Protein AF-A0A7S0AQP6-F1 (afdb_monomer_lite)

Radius of gyration: 31.54 Å; chains: 1; bounding box: 68×37×80 Å

InterPro domains:
  IPR001752 Kinesin motor domain [PF00225] (14-67)
  IPR001752 Kinesin motor domain [PS50067] (1-71)
  IPR027417 P-loop containing nucleoside triphosphate hydrolase [SSF52540] (14-67)
  IPR027640 Kinesin-like protein [PTHR24115] (5-154)

Secondary structure (DSSP, 8-state):
----SS---S-----------GGGSHHHHHTHHHHH-TT-----------SGGGHHHHHHHHHHHHHHH--GGG---PPP-----TTTT----PPPGGG--HHHHHHHHHHTT------TT--HHHHHHS-HHHHHHHHT--HHHHHHHHHHHHHHHHHHHHHHHHHHHHHHHHHHHHTT--

Structure (mmCIF, N/CA/C/O backbone):
data_AF-A0A7S0AQP6-F1
#
_entry.id   AF-A0A7S0AQP6-F1
#
loop_
_atom_site.group_PDB
_atom_site.id
_atom_site.type_symbol
_atom_site.label_atom_id
_atom_site.label_alt_id
_atom_site.label_comp_id
_atom_site.label_asym_id
_atom_site.label_entity_id
_atom_site.label_seq_id
_atom_site.pdbx_PDB_ins_code
_atom_site.Cartn_x
_atom_site.Cartn_y
_atom_site.Cartn_z
_atom_site.occupancy
_atom_site.B_iso_or_equiv
_atom_site.auth_seq_id
_atom_site.auth_comp_id
_atom_site.auth_asym_id
_atom_site.auth_atom_id
_atom_site.pdbx_PDB_model_num
ATOM 1 N N . THR A 1 1 ? 23.905 -12.497 -34.039 1.00 38.44 1 THR A N 1
ATOM 2 C CA . THR A 1 1 ? 25.030 -11.959 -33.238 1.00 38.44 1 THR A CA 1
ATOM 3 C C . THR A 1 1 ? 25.203 -10.461 -33.474 1.00 38.44 1 THR A C 1
ATOM 5 O O . THR A 1 1 ? 25.964 -10.071 -34.353 1.00 38.44 1 THR A O 1
ATOM 8 N N . ARG A 1 2 ? 24.442 -9.600 -32.774 1.00 37.72 2 ARG A N 1
ATOM 9 C CA . ARG A 1 2 ? 24.671 -8.136 -32.701 1.00 37.72 2 ARG A CA 1
ATOM 10 C C . ARG A 1 2 ? 23.737 -7.503 -31.660 1.00 37.72 2 ARG A C 1
ATOM 12 O O . ARG A 1 2 ? 22.565 -7.264 -31.938 1.00 37.72 2 ARG A O 1
ATOM 19 N N . THR A 1 3 ? 24.278 -7.243 -30.477 1.00 42.94 3 THR A N 1
ATOM 20 C CA . THR A 1 3 ? 23.646 -6.528 -29.365 1.00 42.94 3 THR A CA 1
ATOM 21 C C . THR A 1 3 ? 23.349 -5.075 -29.763 1.00 42.94 3 THR A C 1
ATOM 23 O O . THR A 1 3 ? 24.234 -4.316 -30.158 1.00 42.94 3 THR A O 1
ATOM 26 N N . ARG A 1 4 ? 22.069 -4.688 -29.709 1.00 49.28 4 ARG A N 1
ATOM 27 C CA . ARG A 1 4 ? 21.568 -3.313 -29.882 1.00 49.28 4 ARG A CA 1
ATOM 28 C C . ARG A 1 4 ? 20.966 -2.842 -28.560 1.00 49.28 4 ARG A C 1
ATOM 30 O O . ARG A 1 4 ? 19.762 -2.958 -28.374 1.00 49.28 4 ARG A O 1
ATOM 37 N N . ALA A 1 5 ? 21.805 -2.334 -27.674 1.00 48.22 5 ALA A N 1
ATOM 38 C CA . ALA A 1 5 ? 21.461 -1.485 -26.531 1.00 48.22 5 ALA A CA 1
ATOM 39 C C . ALA A 1 5 ? 22.810 -1.215 -25.864 1.00 48.22 5 ALA A C 1
ATOM 41 O O . ALA A 1 5 ? 23.353 -2.075 -25.191 1.00 48.22 5 ALA A O 1
ATOM 42 N N . LEU A 1 6 ? 23.564 -0.194 -26.246 1.00 50.44 6 LEU A N 1
ATOM 43 C CA . LEU A 1 6 ? 23.537 1.095 -25.546 1.00 50.44 6 LEU A CA 1
ATOM 44 C C . LEU A 1 6 ? 24.320 2.159 -26.349 1.00 50.44 6 LEU A C 1
ATOM 46 O O . LEU A 1 6 ? 24.786 3.152 -25.804 1.00 50.44 6 LEU A O 1
ATOM 50 N N . ALA A 1 7 ? 24.516 1.951 -27.655 1.00 44.94 7 ALA A N 1
ATOM 51 C CA . ALA A 1 7 ? 25.322 2.847 -28.477 1.00 44.94 7 ALA A CA 1
ATOM 52 C C . ALA A 1 7 ? 24.780 2.959 -29.903 1.00 44.94 7 ALA A C 1
ATOM 54 O O . ALA A 1 7 ? 25.019 2.093 -30.741 1.00 44.94 7 ALA A O 1
ATOM 55 N N . SER A 1 8 ? 24.095 4.062 -30.194 1.00 41.41 8 SER A N 1
ATOM 56 C CA . SER A 1 8 ? 24.286 4.761 -31.464 1.00 41.41 8 SER A CA 1
ATOM 57 C C . SER A 1 8 ? 23.748 6.180 -31.338 1.00 41.41 8 SER A C 1
ATOM 59 O O . SER A 1 8 ? 22.582 6.447 -31.611 1.00 41.41 8 SER A O 1
ATOM 61 N N . MET A 1 9 ? 24.652 7.105 -31.014 1.00 43.69 9 MET A N 1
ATOM 62 C CA . MET A 1 9 ? 24.620 8.426 -31.637 1.00 43.69 9 MET A CA 1
ATOM 63 C C . MET A 1 9 ? 24.393 8.230 -33.143 1.00 43.69 9 MET A C 1
ATOM 65 O O . MET A 1 9 ? 25.013 7.360 -33.768 1.00 43.69 9 MET A O 1
ATOM 69 N N . GLY A 1 10 ? 23.445 8.975 -33.706 1.00 35.34 10 GLY A N 1
ATOM 70 C CA . GLY A 1 10 ? 23.141 8.945 -35.129 1.00 35.34 10 GLY A CA 1
ATOM 71 C C . GLY A 1 10 ? 24.369 9.325 -35.954 1.00 35.34 10 GLY A C 1
ATOM 72 O O . GLY A 1 10 ? 24.978 10.368 -35.742 1.00 35.34 10 GLY A O 1
ATOM 73 N N . GLY A 1 11 ? 24.740 8.463 -36.895 1.00 32.69 11 GLY A N 1
ATOM 74 C CA . GLY A 1 11 ? 25.832 8.715 -37.827 1.00 32.69 11 GLY A CA 1
ATOM 75 C C . GLY A 1 11 ? 26.157 7.467 -38.631 1.00 32.69 11 GLY A C 1
ATOM 76 O O . GLY A 1 11 ? 26.878 6.586 -38.169 1.00 32.69 11 GLY A O 1
ATOM 77 N N . LYS A 1 12 ? 25.609 7.378 -39.846 1.00 43.38 12 LYS A N 1
ATOM 78 C CA . LYS A 1 12 ? 25.951 6.353 -40.839 1.00 43.38 12 LYS A CA 1
ATOM 79 C C . LYS A 1 12 ? 27.462 6.411 -41.124 1.00 43.38 12 LYS A C 1
ATOM 81 O O . LYS A 1 12 ? 27.871 7.276 -41.884 1.00 43.38 12 LYS A O 1
ATOM 86 N N . ASN A 1 13 ? 28.289 5.540 -40.530 1.00 38.72 13 ASN A N 1
ATOM 87 C CA . ASN A 1 13 ? 29.575 5.116 -41.113 1.00 38.72 13 ASN A CA 1
ATOM 88 C C . ASN A 1 13 ? 30.343 4.071 -40.282 1.00 38.72 13 ASN A C 1
ATOM 90 O O . ASN A 1 13 ? 30.641 4.298 -39.112 1.00 38.72 13 ASN A O 1
ATOM 94 N N . LYS A 1 14 ? 30.779 3.011 -40.985 1.00 41.53 14 LYS A N 1
ATOM 95 C CA . LYS A 1 14 ? 31.792 1.989 -40.636 1.00 41.53 14 LYS A CA 1
ATOM 96 C C . LYS A 1 14 ? 31.511 1.134 -39.385 1.00 41.53 14 LYS A C 1
ATOM 98 O O . LYS A 1 14 ? 31.030 1.603 -38.363 1.00 41.53 14 LYS A O 1
ATOM 103 N N . LYS A 1 15 ? 31.848 -0.163 -39.465 1.00 50.31 15 LYS A N 1
ATOM 104 C CA . LYS A 1 15 ? 31.867 -1.104 -38.328 1.00 50.31 15 LYS A CA 1
ATOM 105 C C . LYS A 1 15 ? 32.925 -0.637 -37.314 1.00 50.31 15 LYS A C 1
ATOM 107 O O . LYS A 1 15 ? 34.044 -1.133 -37.318 1.00 50.31 15 LYS A O 1
ATOM 112 N N . LYS A 1 16 ? 32.604 0.361 -36.493 1.00 53.78 16 LYS A N 1
ATOM 113 C CA . LYS A 1 16 ? 33.432 0.749 -35.353 1.00 53.78 16 LYS A CA 1
ATOM 114 C C . LYS A 1 16 ? 33.276 -0.337 -34.292 1.00 53.78 16 LYS A C 1
ATOM 116 O O . LYS A 1 16 ? 32.150 -0.709 -33.966 1.00 53.78 16 LYS A O 1
ATOM 121 N N . ASN A 1 17 ? 34.389 -0.860 -33.782 1.00 63.84 17 ASN A N 1
ATOM 122 C CA . ASN A 1 17 ? 34.378 -1.642 -32.550 1.00 63.84 17 ASN A CA 1
ATOM 123 C C . ASN A 1 17 ? 33.921 -0.706 -31.430 1.00 63.84 17 ASN A C 1
ATOM 125 O O . ASN A 1 17 ? 34.687 0.131 -30.960 1.00 63.84 17 ASN A O 1
ATOM 129 N N . VAL A 1 18 ? 32.640 -0.785 -31.076 1.00 75.75 18 VAL A N 1
ATOM 130 C CA . VAL A 1 18 ? 32.077 0.004 -29.985 1.00 75.75 18 VAL A CA 1
ATOM 131 C C . VAL A 1 18 ? 32.523 -0.642 -28.680 1.00 75.75 18 VAL A C 1
ATOM 133 O O . VAL A 1 18 ? 32.084 -1.739 -28.344 1.00 75.75 18 VAL A O 1
ATOM 136 N N . ILE A 1 19 ? 33.409 0.038 -27.956 1.00 82.56 19 ILE A N 1
ATOM 137 C CA . ILE A 1 19 ? 33.790 -0.354 -26.601 1.00 82.56 19 ILE A CA 1
ATOM 138 C C . ILE A 1 19 ? 32.692 0.136 -25.661 1.00 82.56 19 ILE A C 1
ATOM 140 O O . ILE A 1 19 ? 32.474 1.339 -25.529 1.00 82.56 19 ILE A O 1
ATOM 144 N N . ILE A 1 20 ? 31.994 -0.797 -25.016 1.00 85.12 20 ILE A N 1
ATOM 145 C CA . ILE A 1 20 ? 30.966 -0.476 -24.025 1.00 85.12 20 ILE A CA 1
ATOM 146 C C . ILE A 1 20 ? 31.659 -0.329 -22.658 1.00 85.12 20 ILE A C 1
ATOM 148 O O . ILE A 1 20 ? 32.317 -1.274 -22.210 1.00 85.12 20 ILE A O 1
ATOM 152 N N . PRO A 1 21 ? 31.563 0.831 -21.982 1.00 88.31 21 PRO A N 1
ATOM 153 C CA . PRO A 1 21 ? 32.372 1.141 -20.806 1.00 88.31 21 PRO A CA 1
ATOM 154 C C . PRO A 1 21 ? 31.824 0.502 -19.520 1.00 88.31 21 PRO A C 1
ATOM 156 O O . PRO A 1 21 ? 31.559 1.189 -18.542 1.00 88.31 21 PRO A O 1
ATOM 159 N N . TYR A 1 22 ? 31.702 -0.826 -19.459 1.00 90.94 22 TYR A N 1
ATOM 160 C CA . TYR A 1 22 ? 31.208 -1.519 -18.256 1.00 90.94 22 TYR A CA 1
ATOM 161 C C . TYR A 1 22 ? 32.089 -1.313 -17.017 1.00 90.94 22 TYR A C 1
ATOM 163 O O . TYR A 1 22 ? 31.627 -1.501 -15.895 1.00 90.94 22 TYR A O 1
ATOM 171 N N . ARG A 1 23 ? 33.353 -0.915 -17.203 1.00 91.38 23 ARG A N 1
ATOM 172 C CA . ARG A 1 23 ? 34.315 -0.673 -16.118 1.00 91.38 23 ARG A CA 1
ATOM 173 C C . ARG A 1 23 ? 34.248 0.737 -15.522 1.00 91.38 23 ARG A C 1
ATOM 175 O O . ARG A 1 23 ? 35.014 1.006 -14.606 1.00 91.38 23 ARG A O 1
ATOM 182 N N . SER A 1 24 ? 33.367 1.613 -16.014 1.00 89.81 24 SER A N 1
ATOM 183 C CA . SER A 1 24 ? 33.207 2.968 -15.466 1.00 89.81 24 SER A CA 1
ATOM 184 C C . SER A 1 24 ? 32.628 2.968 -14.048 1.00 89.81 24 SER A C 1
ATOM 186 O O . SER A 1 24 ? 32.945 3.853 -13.261 1.00 89.81 24 SER A O 1
ATOM 188 N N . SER A 1 25 ? 31.817 1.963 -13.699 1.00 94.50 25 SER A N 1
ATOM 189 C CA . SER A 1 25 ? 31.267 1.789 -12.355 1.00 94.50 25 SER A CA 1
ATOM 190 C C . SER A 1 25 ? 31.285 0.322 -11.926 1.00 94.50 25 SER A C 1
ATOM 192 O O . SER A 1 25 ? 31.195 -0.591 -12.752 1.00 94.50 25 SER A O 1
ATOM 194 N N . ASN A 1 26 ? 31.361 0.077 -10.615 1.00 95.19 26 ASN A N 1
ATOM 195 C CA . ASN A 1 26 ? 31.251 -1.280 -10.073 1.00 95.19 26 ASN A CA 1
ATOM 196 C C . ASN A 1 26 ? 29.891 -1.914 -10.403 1.00 95.19 26 ASN A C 1
ATOM 198 O O . ASN A 1 26 ? 29.838 -3.101 -10.718 1.00 95.19 26 ASN A O 1
ATOM 202 N N . LEU A 1 27 ? 28.816 -1.116 -10.411 1.00 93.81 27 LEU A N 1
ATOM 203 C CA . LEU A 1 27 ? 27.470 -1.572 -10.756 1.00 93.81 27 LEU A CA 1
ATOM 204 C C . LEU A 1 27 ? 27.413 -2.124 -12.187 1.00 93.81 27 LEU A C 1
ATOM 206 O O . LEU A 1 27 ? 27.024 -3.269 -12.395 1.00 93.81 27 LEU A O 1
ATOM 210 N N . THR A 1 28 ? 27.866 -1.350 -13.176 1.00 92.75 28 THR A N 1
ATOM 211 C CA . THR A 1 28 ? 27.876 -1.778 -14.587 1.00 92.75 28 THR A CA 1
ATOM 212 C C . THR A 1 28 ? 28.856 -2.915 -14.854 1.00 92.75 28 THR A C 1
ATOM 214 O O . THR A 1 28 ? 28.666 -3.670 -15.805 1.00 92.75 28 THR A O 1
ATOM 217 N N . ARG A 1 29 ? 29.887 -3.068 -14.014 1.00 94.06 29 ARG A N 1
ATOM 218 C CA . ARG A 1 29 ? 30.838 -4.180 -14.106 1.00 94.06 29 ARG A CA 1
ATOM 219 C C . ARG A 1 29 ? 30.201 -5.494 -13.665 1.00 94.06 29 ARG A C 1
ATOM 221 O O . ARG A 1 29 ? 30.417 -6.504 -14.326 1.00 94.06 29 ARG A O 1
ATOM 228 N N . LEU A 1 30 ? 29.409 -5.463 -12.591 1.00 95.00 30 LEU A N 1
ATOM 229 C CA . LEU A 1 30 ? 28.644 -6.617 -12.106 1.00 95.00 30 LEU A CA 1
ATOM 230 C C . LEU A 1 30 ? 27.472 -6.958 -13.035 1.00 95.00 30 LEU A C 1
ATOM 232 O O . LEU A 1 30 ? 27.238 -8.124 -13.321 1.00 95.00 30 LEU A O 1
ATOM 236 N N . LEU A 1 31 ? 26.777 -5.946 -13.560 1.00 93.12 31 LEU A N 1
ATOM 237 C CA . LEU A 1 31 ? 25.627 -6.128 -14.455 1.00 93.12 31 LEU A CA 1
ATOM 238 C C . LEU A 1 31 ? 26.004 -6.399 -15.918 1.00 93.12 31 LEU A C 1
ATOM 240 O O . LEU A 1 31 ? 25.116 -6.530 -16.759 1.00 93.12 31 LEU A O 1
ATOM 244 N N . ARG A 1 32 ? 27.298 -6.487 -16.246 1.00 91.19 32 ARG A N 1
ATOM 245 C CA . ARG A 1 32 ? 27.776 -6.682 -17.622 1.00 91.19 32 ARG A CA 1
ATOM 246 C C . ARG A 1 32 ? 27.098 -7.866 -18.308 1.00 91.19 32 ARG A C 1
ATOM 248 O O . ARG A 1 32 ? 26.645 -7.744 -19.441 1.00 91.19 32 ARG A O 1
ATOM 255 N N . GLU A 1 33 ? 27.013 -8.994 -17.613 1.00 89.19 33 GLU A N 1
ATOM 256 C CA . GLU A 1 33 ? 26.411 -10.207 -18.160 1.00 89.19 33 GLU A CA 1
ATOM 257 C C . GLU A 1 33 ? 24.917 -10.022 -18.458 1.00 89.19 33 GLU A C 1
ATOM 259 O O . GLU A 1 33 ? 24.440 -10.462 -19.501 1.00 89.19 33 GLU A O 1
ATOM 264 N N . SER A 1 34 ? 24.198 -9.287 -17.607 1.00 90.50 34 SER A N 1
ATOM 265 C CA . SER A 1 34 ? 22.785 -8.951 -17.810 1.00 90.50 34 SER A CA 1
ATOM 266 C C . SER A 1 34 ? 22.549 -8.050 -19.026 1.00 90.50 34 SER A C 1
ATOM 268 O O . SER A 1 34 ? 21.460 -8.075 -19.591 1.00 90.50 34 SER A O 1
ATOM 270 N N . PHE A 1 35 ? 23.545 -7.259 -19.439 1.00 86.50 35 PHE A N 1
ATOM 271 C CA . PHE A 1 35 ? 23.460 -6.416 -20.636 1.00 86.50 35 PHE A CA 1
ATOM 272 C C . PHE A 1 35 ? 23.897 -7.134 -21.924 1.00 86.50 35 PHE A C 1
ATOM 274 O O . PHE A 1 35 ? 23.451 -6.760 -23.008 1.00 86.50 35 PHE A O 1
ATOM 281 N N . GLU A 1 36 ? 24.775 -8.139 -21.834 1.00 86.25 36 GLU A N 1
ATOM 282 C CA . GLU A 1 36 ? 25.323 -8.854 -23.000 1.00 86.25 36 GLU A CA 1
ATOM 283 C C . GLU A 1 36 ? 24.551 -10.137 -23.355 1.00 86.25 36 GLU A C 1
ATOM 285 O O . GLU A 1 36 ? 24.536 -10.536 -24.520 1.00 86.25 36 GLU A O 1
ATOM 290 N N . ARG A 1 37 ? 23.921 -10.796 -22.376 1.00 88.81 37 ARG A N 1
ATOM 291 C CA . ARG A 1 37 ? 23.241 -12.084 -22.558 1.00 88.81 37 ARG A CA 1
ATOM 292 C C . ARG A 1 37 ? 21.910 -11.914 -23.300 1.00 88.81 37 ARG A C 1
ATOM 294 O O . ARG A 1 37 ? 21.009 -11.243 -22.812 1.00 88.81 37 ARG A O 1
ATOM 301 N N . ASP A 1 38 ? 21.736 -12.629 -24.413 1.00 86.75 38 ASP A N 1
ATOM 302 C CA . ASP A 1 38 ? 20.527 -12.545 -25.258 1.00 86.75 38 ASP A CA 1
ATOM 303 C C . ASP A 1 38 ? 19.224 -12.954 -24.536 1.00 86.75 38 ASP A C 1
ATOM 305 O O . ASP A 1 38 ? 18.138 -12.504 -24.900 1.00 86.75 38 ASP A O 1
ATOM 309 N N . SER A 1 39 ? 19.309 -13.807 -23.508 1.00 89.00 39 SER A N 1
ATOM 310 C CA . SER A 1 39 ? 18.151 -14.232 -22.708 1.00 89.00 39 SER A CA 1
ATOM 311 C C . SER A 1 39 ? 17.796 -13.268 -21.572 1.00 89.00 39 SER A C 1
ATOM 313 O O . SER A 1 39 ? 16.748 -13.430 -20.945 1.00 89.00 39 SER A O 1
ATOM 315 N N . ALA A 1 40 ? 18.670 -12.310 -21.254 1.00 88.12 40 ALA A N 1
ATOM 316 C CA . ALA A 1 40 ? 18.438 -11.359 -20.179 1.00 88.12 40 ALA A CA 1
ATOM 317 C C . ALA A 1 40 ? 17.486 -10.249 -20.643 1.00 88.12 40 ALA A C 1
ATOM 319 O O . ALA A 1 40 ? 17.494 -9.821 -21.797 1.00 88.12 40 ALA A O 1
ATOM 320 N N . ARG A 1 41 ? 16.637 -9.779 -19.727 1.00 86.25 41 ARG A N 1
ATOM 321 C CA . ARG A 1 41 ? 15.719 -8.664 -19.968 1.00 86.25 41 ARG A CA 1
ATOM 322 C C . ARG A 1 41 ? 16.006 -7.572 -18.954 1.00 86.25 41 ARG A C 1
ATOM 324 O O . ARG A 1 41 ? 16.115 -7.851 -17.764 1.00 86.25 41 ARG A O 1
ATOM 331 N N . LEU A 1 42 ? 16.093 -6.338 -19.432 1.00 85.56 42 LEU A N 1
ATOM 332 C CA . LEU A 1 42 ? 16.251 -5.158 -18.594 1.00 85.56 42 LEU A CA 1
ATOM 333 C C . LEU A 1 42 ? 14.910 -4.432 -18.493 1.00 85.56 42 LEU A C 1
ATOM 335 O O . LEU A 1 42 ? 14.301 -4.111 -19.512 1.00 85.56 42 LEU A O 1
ATOM 339 N N . CYS A 1 43 ? 14.476 -4.152 -17.268 1.00 88.69 43 CYS A N 1
ATOM 340 C CA . CYS A 1 43 ? 13.336 -3.289 -16.986 1.00 88.69 43 CYS A CA 1
ATOM 341 C C . CYS A 1 43 ? 13.827 -2.074 -16.197 1.00 88.69 43 CYS A C 1
ATOM 343 O O . CYS A 1 43 ? 14.621 -2.222 -15.270 1.00 88.69 43 CYS A O 1
ATOM 345 N N . VAL A 1 44 ? 13.360 -0.882 -16.568 1.00 89.81 44 VAL A N 1
ATOM 346 C CA . VAL A 1 44 ? 13.686 0.375 -15.888 1.00 89.81 44 VAL A CA 1
ATOM 347 C C . VAL A 1 44 ? 12.379 1.054 -15.507 1.00 89.81 44 VAL A C 1
ATOM 349 O O . VAL A 1 44 ? 11.521 1.260 -16.362 1.00 89.81 44 VAL A O 1
ATOM 352 N N . ILE A 1 45 ? 12.231 1.395 -14.227 1.00 92.00 45 ILE A N 1
ATOM 353 C CA . ILE A 1 45 ? 11.080 2.135 -13.707 1.00 92.00 45 ILE A CA 1
ATOM 354 C C . ILE A 1 45 ? 11.541 3.561 -13.421 1.00 92.00 45 ILE A C 1
ATOM 356 O O . ILE A 1 45 ? 12.387 3.784 -12.559 1.00 92.00 45 ILE A O 1
ATOM 360 N N . ALA A 1 46 ? 10.989 4.515 -14.166 1.00 91.81 46 ALA A N 1
ATOM 361 C CA . ALA A 1 46 ? 11.246 5.934 -13.980 1.00 91.81 46 ALA A CA 1
ATOM 362 C C . ALA A 1 46 ? 10.282 6.490 -12.928 1.00 91.81 46 ALA A C 1
ATOM 364 O O . ALA A 1 46 ? 9.0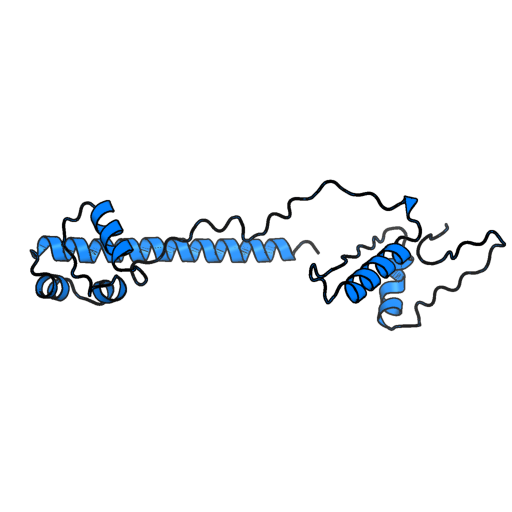69 6.478 -13.133 1.00 91.81 46 ALA A O 1
ATOM 365 N N . THR A 1 47 ? 10.803 6.979 -11.808 1.00 94.19 47 THR A N 1
ATOM 366 C CA . THR A 1 47 ? 9.996 7.684 -10.808 1.00 94.19 47 THR A CA 1
ATOM 367 C C . THR A 1 47 ? 10.070 9.177 -11.076 1.00 94.19 47 THR A C 1
ATOM 369 O O . THR A 1 47 ? 11.153 9.754 -11.010 1.00 94.19 47 THR A O 1
ATOM 372 N N . VAL A 1 48 ? 8.931 9.793 -11.370 1.00 95.25 48 VAL A N 1
ATOM 373 C CA . VAL A 1 48 ? 8.826 11.235 -11.621 1.00 95.25 48 VAL A CA 1
ATOM 374 C C . VAL A 1 48 ? 7.936 11.883 -10.575 1.00 95.25 48 VAL A C 1
ATOM 376 O O . VAL A 1 48 ? 6.982 11.264 -10.092 1.00 95.25 48 VAL A O 1
ATOM 379 N N . ALA A 1 49 ? 8.254 13.122 -10.223 1.00 92.06 49 ALA A N 1
ATOM 380 C CA . ALA A 1 49 ? 7.447 13.901 -9.304 1.00 92.06 49 ALA A CA 1
ATOM 381 C C . ALA A 1 49 ? 6.438 14.754 -10.100 1.00 92.06 49 ALA A C 1
ATOM 383 O O . ALA A 1 49 ? 6.793 15.324 -11.130 1.00 92.06 49 ALA A O 1
ATOM 384 N N . PRO A 1 50 ? 5.168 14.842 -9.663 1.00 91.12 50 PRO A N 1
ATOM 385 C CA . PRO A 1 50 ? 4.142 15.618 -10.362 1.00 91.12 50 PRO A CA 1
ATOM 386 C C . PRO A 1 50 ? 4.161 17.117 -10.007 1.00 91.12 50 PRO A C 1
ATOM 388 O O . PRO A 1 50 ? 3.298 17.867 -10.457 1.00 91.12 50 PRO A O 1
ATOM 391 N N . ASN A 1 51 ? 5.079 17.561 -9.147 1.00 92.75 51 ASN A N 1
ATOM 392 C CA . ASN A 1 51 ? 5.184 18.949 -8.701 1.00 92.75 51 ASN A CA 1
ATOM 393 C C . ASN A 1 51 ? 5.926 19.817 -9.731 1.00 92.75 51 ASN A C 1
ATOM 395 O O . ASN A 1 51 ? 6.878 19.396 -10.380 1.00 92.75 51 ASN A O 1
ATOM 399 N N . ALA A 1 52 ? 5.513 21.081 -9.850 1.00 93.50 52 ALA A N 1
ATOM 400 C CA . ALA A 1 52 ? 6.144 22.007 -10.788 1.00 93.50 52 ALA A CA 1
ATOM 401 C C . ALA A 1 52 ? 7.604 22.330 -10.415 1.00 93.50 52 ALA A C 1
ATOM 403 O O . ALA A 1 52 ? 8.422 22.555 -11.306 1.00 93.50 52 ALA A O 1
ATOM 404 N N . THR A 1 53 ? 7.947 22.319 -9.122 1.00 96.31 53 THR A N 1
ATOM 405 C CA . THR A 1 53 ? 9.305 22.610 -8.631 1.00 96.31 53 THR A CA 1
ATOM 406 C C . THR A 1 53 ? 10.340 21.591 -9.094 1.00 96.31 53 THR A C 1
ATOM 408 O O . THR A 1 53 ? 11.476 21.976 -9.339 1.00 96.31 53 THR A O 1
ATOM 411 N N . ASP A 1 54 ? 9.950 20.327 -9.289 1.00 95.69 54 ASP A N 1
ATOM 412 C CA . ASP A 1 54 ? 10.889 19.252 -9.636 1.00 95.69 54 ASP A CA 1
ATOM 413 C C . ASP A 1 54 ? 10.787 18.883 -11.126 1.00 95.69 54 ASP A C 1
ATOM 415 O O . ASP A 1 54 ? 11.197 17.795 -11.546 1.00 95.69 54 ASP A O 1
ATOM 419 N N . THR A 1 55 ? 10.234 19.786 -11.946 1.00 95.81 55 THR A N 1
ATOM 420 C CA . THR A 1 55 ? 10.061 19.576 -13.391 1.00 95.81 55 THR A CA 1
ATOM 421 C C . THR A 1 55 ? 11.398 19.308 -14.079 1.00 95.81 55 THR A C 1
ATOM 423 O O . THR A 1 55 ? 11.479 18.415 -14.920 1.00 95.81 55 THR A O 1
ATOM 426 N N . GLU A 1 56 ? 12.455 20.040 -13.717 1.00 96.62 56 GLU A N 1
ATOM 427 C CA . GLU A 1 56 ? 13.792 19.867 -14.299 1.00 96.62 56 GLU A CA 1
ATOM 428 C C . GLU A 1 56 ? 14.350 18.468 -14.005 1.00 96.62 56 GLU A C 1
ATOM 430 O O . GLU A 1 56 ? 14.667 17.722 -14.932 1.00 96.62 56 GLU A O 1
ATOM 435 N N . HIS A 1 57 ? 14.336 18.051 -12.738 1.00 95.94 57 HIS A N 1
ATOM 436 C CA . HIS A 1 57 ? 14.793 16.722 -12.320 1.00 95.94 57 HIS A CA 1
ATOM 437 C C . HIS A 1 57 ? 13.950 15.582 -12.917 1.00 95.94 57 HIS A C 1
ATOM 439 O O . HIS A 1 57 ? 14.475 14.546 -13.343 1.00 95.94 57 HIS A O 1
ATOM 445 N N . SER A 1 58 ? 12.631 15.768 -13.007 1.00 96.38 58 SER A N 1
ATOM 446 C CA . SER A 1 58 ? 11.738 14.800 -13.652 1.00 96.38 58 SER A CA 1
ATOM 447 C C . SER A 1 58 ? 12.022 14.698 -15.154 1.00 96.38 58 SER A C 1
ATOM 449 O O . SER A 1 58 ? 12.034 13.599 -15.711 1.00 96.38 58 SER A O 1
ATOM 451 N N . MET A 1 59 ? 12.329 15.819 -15.812 1.00 94.81 59 MET A N 1
ATOM 452 C CA . MET A 1 59 ? 12.703 15.853 -17.225 1.00 94.81 59 MET A CA 1
ATOM 453 C C . MET A 1 59 ? 14.053 15.171 -17.480 1.00 94.81 59 MET A C 1
ATOM 455 O O . MET A 1 59 ? 14.178 14.419 -18.447 1.00 94.81 59 MET A O 1
ATOM 459 N N . GLU A 1 60 ? 15.054 15.378 -16.622 1.00 95.56 60 GLU A N 1
ATOM 460 C CA . GLU A 1 60 ? 16.340 14.665 -16.682 1.00 95.56 60 GLU A CA 1
ATOM 461 C C . GLU A 1 60 ? 16.143 13.149 -16.584 1.00 95.56 60 GLU A C 1
ATOM 463 O O . GLU A 1 60 ? 16.680 12.392 -17.399 1.00 95.56 60 GLU A O 1
ATOM 468 N N . THR A 1 61 ? 15.295 12.713 -15.649 1.00 95.56 61 THR A N 1
ATOM 469 C CA . THR A 1 61 ? 14.937 11.300 -15.468 1.00 95.56 61 THR A CA 1
ATOM 470 C C . THR A 1 61 ? 14.306 10.716 -16.737 1.00 95.56 61 THR A C 1
ATOM 472 O O . THR A 1 61 ? 14.727 9.661 -17.219 1.00 95.56 61 THR A O 1
ATOM 475 N N . LEU A 1 62 ? 13.335 11.415 -17.335 1.00 92.19 62 LEU A N 1
ATOM 476 C CA . LEU A 1 62 ? 12.678 10.974 -18.571 1.00 92.19 62 LEU A CA 1
ATOM 477 C C . LEU A 1 62 ? 13.642 10.944 -19.765 1.00 92.19 62 LEU A C 1
ATOM 479 O O . LEU A 1 62 ? 13.622 9.994 -20.552 1.00 92.19 62 LEU A O 1
ATOM 483 N N . ARG A 1 63 ? 14.521 11.946 -19.890 1.00 91.31 63 ARG A N 1
ATOM 484 C CA . ARG A 1 63 ? 15.546 12.000 -20.945 1.00 91.31 63 ARG A CA 1
ATOM 485 C C . ARG A 1 63 ? 16.513 10.828 -20.840 1.00 91.31 63 ARG A C 1
ATOM 487 O O . ARG A 1 63 ? 16.790 10.191 -21.855 1.00 91.31 63 ARG A O 1
ATOM 494 N N . PHE A 1 64 ? 16.984 10.512 -19.636 1.00 91.38 64 PHE A N 1
ATOM 495 C CA . PHE A 1 64 ? 17.863 9.369 -19.399 1.00 91.38 64 PHE A CA 1
ATOM 496 C C . PHE A 1 64 ? 17.208 8.052 -19.838 1.00 91.38 64 PHE A C 1
ATOM 498 O O . PHE A 1 64 ? 17.797 7.273 -20.588 1.00 91.38 64 PHE A O 1
ATOM 505 N N . VAL A 1 65 ? 15.955 7.824 -19.440 1.00 90.50 65 VAL A N 1
ATOM 506 C CA . VAL A 1 65 ? 15.222 6.602 -19.801 1.00 90.50 65 VAL A CA 1
ATOM 507 C C . VAL A 1 65 ? 14.957 6.530 -21.306 1.00 90.50 65 VAL A C 1
ATOM 509 O O . VAL A 1 65 ? 15.133 5.471 -21.908 1.00 90.50 65 VAL A O 1
ATOM 512 N N . SER A 1 66 ? 14.627 7.655 -21.945 1.00 87.12 66 SER A N 1
ATOM 513 C CA . SER A 1 66 ? 14.483 7.733 -23.404 1.00 87.12 66 SER A CA 1
ATOM 514 C C . SER A 1 66 ? 15.784 7.357 -24.134 1.00 87.12 66 SER A C 1
ATOM 516 O O . SER A 1 66 ? 15.774 6.564 -25.081 1.00 87.12 66 SER A O 1
ATOM 518 N N . GLN A 1 67 ? 16.936 7.829 -23.641 1.00 85.44 67 GLN A N 1
ATOM 519 C CA . GLN A 1 67 ? 18.250 7.474 -24.190 1.00 85.44 67 GLN A CA 1
ATOM 520 C C . GLN A 1 67 ? 18.577 5.982 -24.037 1.00 85.44 67 GLN A C 1
ATOM 522 O O . GLN A 1 67 ? 19.153 5.397 -24.957 1.00 85.44 67 GLN A O 1
ATOM 527 N N . LEU A 1 68 ? 18.177 5.342 -22.930 1.00 84.56 68 LEU A N 1
ATOM 528 C CA . LEU A 1 68 ? 18.369 3.899 -22.725 1.00 84.56 68 LEU A CA 1
ATOM 529 C C . LEU A 1 68 ? 17.607 3.046 -23.752 1.00 84.56 68 LEU A C 1
ATOM 531 O O . LEU A 1 68 ? 18.116 2.014 -24.191 1.00 84.56 68 LEU A O 1
ATOM 535 N N . VAL A 1 69 ? 16.415 3.481 -24.174 1.00 80.81 69 VAL A N 1
ATOM 536 C CA . VAL A 1 69 ? 15.627 2.804 -25.222 1.00 80.81 69 VAL A CA 1
ATOM 537 C C . VAL A 1 69 ? 16.281 2.973 -26.605 1.00 80.81 69 VAL A C 1
ATOM 539 O O . VAL A 1 69 ? 16.164 2.102 -27.475 1.00 80.81 69 VAL A O 1
ATOM 542 N N . GLY A 1 70 ? 17.010 4.077 -26.810 1.00 70.06 70 GLY A N 1
ATOM 543 C CA . GLY A 1 70 ? 17.883 4.327 -27.961 1.00 70.06 70 GLY A CA 1
ATOM 544 C C . GLY A 1 70 ? 17.165 4.610 -29.286 1.00 70.06 70 GLY A C 1
ATOM 545 O O . GLY A 1 70 ? 17.816 4.831 -30.306 1.00 70.06 70 GLY A O 1
ATOM 546 N N . SER A 1 71 ? 15.832 4.574 -29.327 1.00 69.12 71 SER A N 1
ATOM 547 C CA . SER A 1 71 ? 15.032 4.944 -30.499 1.00 69.12 71 SER A CA 1
ATOM 548 C C . SER A 1 71 ? 13.610 5.304 -30.080 1.00 69.12 71 SER A C 1
ATOM 550 O O . SER A 1 71 ? 12.871 4.435 -29.624 1.00 69.12 71 SER A O 1
ATOM 552 N N . GLU A 1 72 ? 13.195 6.545 -30.333 1.00 63.25 72 GLU A N 1
ATOM 553 C CA . GLU A 1 72 ? 11.837 7.036 -30.032 1.00 63.25 72 GLU A CA 1
ATOM 554 C C . GLU A 1 72 ? 10.745 6.190 -30.708 1.00 63.25 72 GLU A C 1
ATOM 556 O O . GLU A 1 72 ? 9.696 5.941 -30.130 1.00 63.25 72 GLU A O 1
ATOM 561 N N . LYS A 1 73 ? 11.039 5.613 -31.883 1.00 62.78 73 LYS A N 1
ATOM 562 C CA . LYS A 1 73 ? 10.136 4.715 -32.633 1.00 62.78 73 LYS A CA 1
ATOM 563 C C . LYS A 1 73 ? 9.775 3.408 -31.907 1.00 62.78 73 LYS A C 1
ATOM 565 O O . LYS A 1 73 ? 8.944 2.654 -32.404 1.00 62.78 73 LYS A O 1
ATOM 570 N N . LYS A 1 74 ? 10.438 3.091 -30.790 1.00 68.50 74 LYS A N 1
ATOM 571 C CA . LYS A 1 74 ? 10.149 1.916 -29.951 1.00 68.50 74 LYS A CA 1
ATOM 572 C C . LYS A 1 74 ? 9.339 2.256 -28.703 1.00 68.50 74 LYS A C 1
ATOM 574 O O . LYS A 1 74 ? 8.961 1.336 -27.983 1.00 68.50 74 LYS A O 1
ATOM 579 N N . ILE A 1 75 ? 9.104 3.539 -28.430 1.00 75.81 75 ILE A N 1
ATOM 580 C CA . ILE A 1 75 ? 8.265 3.960 -27.315 1.00 75.81 75 ILE A CA 1
ATOM 581 C C . ILE A 1 75 ? 6.82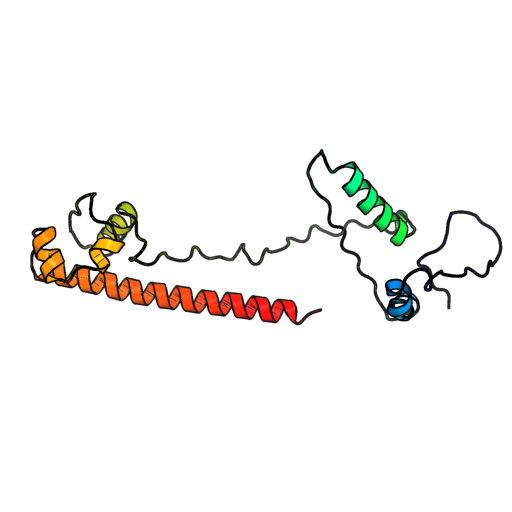4 3.678 -27.731 1.00 75.81 75 ILE A C 1
ATOM 583 O O . ILE A 1 75 ? 6.308 4.275 -28.671 1.00 75.81 75 ILE A O 1
ATOM 587 N N . GLN A 1 76 ? 6.212 2.703 -27.070 1.00 80.62 76 GLN A N 1
ATOM 588 C CA . GLN A 1 76 ? 4.803 2.382 -27.232 1.00 80.62 76 GLN A CA 1
ATOM 589 C C . GLN A 1 76 ? 4.127 2.632 -25.895 1.00 80.62 76 GLN A C 1
ATOM 591 O O . GLN A 1 76 ? 4.553 2.089 -24.872 1.00 80.62 76 GLN A O 1
ATOM 596 N N . GLU A 1 77 ? 3.085 3.455 -25.903 1.00 80.88 77 GLU A N 1
ATOM 597 C CA . GLU A 1 77 ? 2.209 3.581 -24.749 1.00 80.88 77 GLU A CA 1
ATOM 598 C C . GLU A 1 77 ? 1.423 2.278 -24.610 1.00 80.88 77 GLU A C 1
ATOM 600 O O . GLU A 1 77 ? 0.634 1.896 -25.476 1.00 80.88 77 GLU A O 1
ATOM 605 N N . GLY A 1 78 ? 1.701 1.543 -23.534 1.00 78.81 78 GLY A N 1
ATOM 606 C CA . GLY A 1 78 ? 0.878 0.405 -23.153 1.00 78.81 78 GLY A CA 1
ATOM 607 C C . GLY A 1 78 ? -0.489 0.879 -22.653 1.00 78.81 78 GLY A C 1
ATOM 608 O O . GLY A 1 78 ? -0.611 2.022 -22.206 1.00 78.81 78 GLY A O 1
ATOM 609 N N . PRO A 1 79 ? -1.517 0.012 -22.669 1.00 83.06 79 PRO A N 1
ATOM 610 C CA . PRO A 1 79 ? -2.793 0.348 -22.053 1.00 83.06 79 PRO A CA 1
ATOM 611 C C . PRO A 1 79 ? -2.567 0.734 -20.583 1.00 83.06 79 PRO A C 1
ATOM 613 O O . PRO A 1 79 ? -1.749 0.081 -19.916 1.00 83.06 79 PRO A O 1
ATOM 616 N N . PRO A 1 80 ? -3.276 1.755 -20.061 1.00 77.25 80 PRO A N 1
ATOM 617 C CA . PRO A 1 80 ? -3.231 2.092 -18.649 1.00 77.25 80 PRO A CA 1
ATOM 618 C C . PRO A 1 80 ? -3.479 0.835 -17.822 1.00 77.25 80 PRO A C 1
ATOM 620 O O . PRO A 1 80 ? -4.527 0.197 -17.921 1.00 77.25 80 PRO A O 1
ATOM 623 N N . ARG A 1 81 ? -2.481 0.434 -17.036 1.00 74.81 81 ARG A N 1
ATOM 624 C CA . ARG A 1 81 ? -2.670 -0.629 -16.058 1.00 74.81 81 ARG A CA 1
ATOM 625 C C . ARG A 1 81 ? -3.225 0.023 -14.812 1.00 74.81 81 ARG A C 1
ATOM 627 O O . ARG A 1 81 ? -2.527 0.816 -14.182 1.00 74.81 81 ARG A O 1
ATOM 634 N N . GLU A 1 82 ? -4.455 -0.324 -14.449 1.00 70.38 82 GLU A N 1
ATOM 635 C CA . GLU A 1 82 ? -4.941 -0.052 -13.103 1.00 70.38 82 GLU A CA 1
ATOM 636 C C . GLU A 1 82 ? -4.023 -0.785 -12.129 1.00 70.38 82 GLU A C 1
ATOM 638 O O . GLU A 1 82 ? -4.053 -2.009 -11.985 1.00 70.38 82 GLU A O 1
ATOM 643 N N . VAL A 1 83 ? -3.134 -0.026 -11.495 1.00 61.94 83 VAL A N 1
ATOM 644 C CA . VAL A 1 83 ? -2.336 -0.541 -10.397 1.00 61.94 83 VAL A CA 1
ATOM 645 C C . VAL A 1 83 ? -3.314 -0.651 -9.241 1.00 61.94 83 VAL A C 1
ATOM 647 O O . VAL A 1 83 ? -3.592 0.339 -8.563 1.00 61.94 83 VAL A O 1
ATOM 650 N N . VAL A 1 84 ? -3.903 -1.837 -9.062 1.00 57.19 84 VAL A N 1
ATOM 651 C CA . VAL A 1 84 ? -4.736 -2.130 -7.897 1.00 57.19 84 VAL A CA 1
ATOM 652 C C . VAL A 1 84 ? -3.837 -1.932 -6.692 1.00 57.19 84 VAL A C 1
ATOM 654 O O . VAL A 1 84 ? -3.011 -2.782 -6.352 1.00 57.19 84 VAL A O 1
ATOM 657 N N . SER A 1 85 ? -3.928 -0.755 -6.077 1.00 52.47 85 SER A N 1
ATOM 658 C CA . SER A 1 85 ? -3.222 -0.523 -4.837 1.00 52.47 85 SER A CA 1
ATOM 659 C C . SER A 1 85 ? -3.734 -1.594 -3.880 1.00 52.47 85 SER A C 1
ATOM 661 O O . SER A 1 85 ? -4.938 -1.754 -3.686 1.00 52.47 85 SER A O 1
ATOM 663 N N . ILE A 1 86 ? -2.824 -2.331 -3.254 1.00 54.56 86 ILE A N 1
ATOM 664 C CA . ILE A 1 86 ? -3.131 -3.301 -2.188 1.00 54.56 86 ILE A CA 1
ATOM 665 C C . ILE A 1 86 ? -3.915 -2.644 -1.026 1.00 54.56 86 ILE A C 1
ATOM 667 O O . ILE A 1 86 ? -4.367 -3.310 -0.099 1.00 54.56 86 ILE A O 1
ATOM 671 N N . VAL A 1 87 ? -4.043 -1.316 -1.061 1.00 53.53 87 VAL A N 1
ATOM 672 C CA . VAL A 1 87 ? -4.762 -0.453 -0.131 1.00 53.53 87 VAL A CA 1
ATOM 673 C C . VAL A 1 87 ? -6.249 -0.298 -0.500 1.00 53.53 87 VAL A C 1
ATOM 675 O O . VAL A 1 87 ? -7.055 -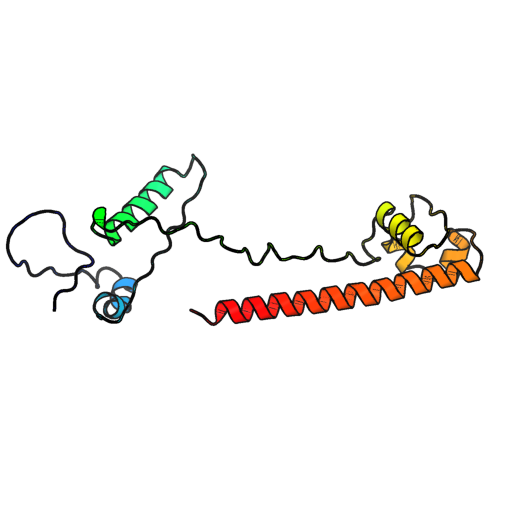0.023 0.383 1.00 53.53 87 VAL A O 1
ATOM 678 N N . ALA A 1 88 ? -6.642 -0.513 -1.762 1.00 47.91 88 ALA A N 1
ATOM 679 C CA . ALA A 1 88 ? -8.017 -0.305 -2.235 1.00 47.91 88 ALA A CA 1
ATOM 680 C C . ALA A 1 88 ? -9.004 -1.387 -1.754 1.00 47.91 88 ALA A C 1
ATOM 682 O O . ALA A 1 88 ? -10.191 -1.111 -1.607 1.00 47.91 88 ALA A O 1
ATOM 683 N N . GLU A 1 89 ? -8.525 -2.589 -1.411 1.00 52.06 89 GLU A N 1
ATOM 684 C CA . GLU A 1 89 ? -9.342 -3.630 -0.766 1.00 52.06 89 GLU A CA 1
ATOM 685 C C . GLU A 1 89 ? -9.282 -3.595 0.771 1.00 52.06 89 GLU A C 1
ATOM 687 O O . GLU A 1 89 ? -9.542 -4.600 1.442 1.00 52.06 89 GLU A O 1
ATOM 692 N N . MET A 1 90 ? -8.947 -2.460 1.383 1.00 53.59 90 MET A N 1
ATOM 693 C CA . MET A 1 90 ? -9.220 -2.294 2.807 1.00 53.59 90 MET A CA 1
ATOM 694 C C . MET A 1 90 ? -10.733 -2.152 2.988 1.00 53.59 90 MET A C 1
ATOM 696 O O . MET A 1 90 ? -11.270 -1.045 3.037 1.00 53.59 90 MET A O 1
ATOM 700 N N . LYS A 1 91 ? -11.445 -3.283 3.109 1.00 58.38 91 LYS A N 1
ATOM 701 C CA . LYS A 1 91 ? -12.786 -3.291 3.713 1.00 58.38 91 LYS A CA 1
ATOM 702 C C . LYS A 1 91 ? -12.703 -2.430 4.972 1.00 58.38 91 LYS A C 1
ATOM 704 O O . LYS A 1 91 ? -11.802 -2.661 5.778 1.00 58.38 91 LYS A O 1
ATOM 709 N N . LYS A 1 92 ? -13.596 -1.436 5.123 1.00 61.19 92 LYS A N 1
ATOM 710 C CA . LYS A 1 92 ? -13.662 -0.571 6.317 1.00 61.19 92 LYS A CA 1
ATOM 711 C C . LYS A 1 92 ? -13.554 -1.461 7.550 1.00 61.19 92 LYS A C 1
ATOM 713 O O . LYS A 1 92 ? -14.489 -2.192 7.867 1.00 61.19 92 LYS A O 1
ATOM 718 N N . VAL A 1 93 ? -12.391 -1.442 8.194 1.00 67.38 93 VAL A N 1
ATOM 719 C CA . VAL A 1 93 ? -12.129 -2.294 9.346 1.00 67.38 93 VAL A CA 1
ATOM 720 C C . VAL A 1 93 ? -13.079 -1.828 10.437 1.00 67.38 93 VAL A C 1
ATOM 722 O O . VAL A 1 93 ? -13.006 -0.677 10.868 1.00 67.38 93 VAL A O 1
ATOM 725 N N . GLU A 1 94 ? -14.009 -2.695 10.840 1.00 76.06 94 GLU A N 1
ATOM 726 C CA . GLU A 1 94 ? -14.945 -2.371 11.912 1.00 76.06 94 GLU A CA 1
ATOM 727 C C . GLU A 1 94 ? -14.146 -1.951 13.154 1.00 76.06 94 GLU A C 1
ATOM 729 O O . GLU A 1 94 ? -13.184 -2.611 13.561 1.00 76.06 94 GLU A O 1
ATOM 734 N N . VAL A 1 95 ? -14.506 -0.801 13.722 1.00 83.25 95 VAL A N 1
ATOM 735 C CA . VAL A 1 95 ? -13.836 -0.253 14.902 1.00 83.25 95 VAL A CA 1
ATOM 736 C C . VAL A 1 95 ? -14.293 -1.048 16.124 1.00 83.25 95 VAL A C 1
ATOM 738 O O . VAL A 1 95 ? -15.458 -1.428 16.229 1.00 83.25 95 VAL A O 1
ATOM 741 N N . ALA A 1 96 ? -13.380 -1.347 17.048 1.00 86.44 96 ALA A N 1
ATOM 742 C CA . ALA A 1 96 ? -13.736 -2.062 18.270 1.00 86.44 96 ALA A CA 1
ATOM 743 C C . ALA A 1 96 ? -14.534 -1.143 19.215 1.00 86.44 96 ALA A C 1
ATOM 745 O O . ALA A 1 96 ? -14.218 0.048 19.287 1.00 86.44 96 ALA A O 1
ATOM 746 N N . PRO A 1 97 ? -15.472 -1.671 20.026 1.00 83.31 97 PRO A N 1
ATOM 747 C CA . PRO A 1 97 ? -16.237 -0.877 20.991 1.00 83.31 97 PRO A CA 1
ATOM 748 C C . PRO A 1 97 ? -15.389 -0.029 21.949 1.00 83.31 97 PRO A C 1
ATOM 750 O O . PRO A 1 97 ? -15.815 1.034 22.390 1.00 83.31 97 PRO A O 1
ATOM 753 N N . LYS A 1 98 ? -14.143 -0.442 22.224 1.00 84.50 98 LYS A N 1
ATOM 754 C CA . LYS A 1 98 ? -13.168 0.329 23.017 1.00 84.50 98 LYS A CA 1
ATOM 755 C C . LYS A 1 98 ? -12.796 1.688 22.401 1.00 84.50 98 LYS A C 1
ATOM 757 O O . LYS A 1 98 ? -12.331 2.562 23.128 1.00 84.50 98 LYS A O 1
ATOM 762 N N . ALA A 1 99 ? -12.967 1.852 21.093 1.00 85.31 99 ALA A N 1
ATOM 763 C CA . ALA A 1 99 ? -12.683 3.080 20.358 1.00 85.31 99 ALA A CA 1
ATOM 764 C C . ALA A 1 99 ? -13.950 3.725 19.767 1.00 85.31 99 ALA A C 1
ATOM 766 O O . ALA A 1 99 ? -13.833 4.613 18.928 1.00 85.31 99 ALA A O 1
ATOM 767 N N . TYR A 1 100 ? -15.150 3.305 20.194 1.00 85.94 100 TYR A N 1
ATOM 768 C CA . TYR A 1 100 ? -16.386 3.970 19.780 1.00 85.94 100 TYR A CA 1
ATOM 769 C C . TYR A 1 100 ? -16.469 5.387 20.335 1.00 85.94 100 TYR A C 1
ATOM 771 O O . TYR A 1 100 ? -16.359 5.588 21.550 1.00 85.94 100 TYR A O 1
ATOM 779 N N . SER A 1 101 ? -16.753 6.338 19.442 1.00 86.44 101 SER A N 1
ATOM 780 C CA . SER A 1 101 ? -17.292 7.639 19.833 1.00 86.44 101 SER A CA 1
ATOM 781 C C . SER A 1 101 ? -18.693 7.479 20.433 1.00 86.44 101 SER A C 1
ATOM 783 O O . SER A 1 101 ? -19.368 6.467 20.211 1.00 86.44 101 SER A O 1
ATOM 785 N N . HIS A 1 102 ? -19.159 8.490 21.167 1.00 85.06 102 HIS A N 1
ATOM 786 C CA . HIS A 1 102 ? -20.516 8.517 21.712 1.00 85.06 102 HIS A CA 1
ATOM 787 C C . HIS A 1 102 ? -21.600 8.215 20.654 1.00 85.06 102 HIS A C 1
ATOM 789 O O . HIS A 1 102 ? -22.506 7.415 20.890 1.00 85.06 102 HIS A O 1
ATOM 795 N N . GLU A 1 103 ? -21.478 8.783 19.452 1.00 86.81 103 GLU A N 1
ATOM 796 C CA . GLU A 1 103 ? -22.416 8.546 18.345 1.00 86.81 103 GLU A CA 1
ATOM 797 C C . GLU A 1 103 ? -22.401 7.091 17.864 1.00 86.81 103 GLU A C 1
ATOM 799 O O . GLU A 1 103 ? -23.457 6.484 17.674 1.00 86.81 103 GLU A O 1
ATOM 804 N N . GLN A 1 104 ? -21.209 6.507 17.717 1.00 85.94 104 GLN A N 1
ATOM 805 C CA . GLN A 1 104 ? -21.038 5.115 17.296 1.00 85.94 104 GLN A CA 1
ATOM 806 C C . GLN A 1 104 ? -21.584 4.139 18.341 1.00 85.94 104 GLN A C 1
ATOM 808 O O . GLN A 1 104 ? -22.211 3.139 17.990 1.00 85.94 104 GLN A O 1
ATOM 813 N N . LEU A 1 105 ? -21.399 4.447 19.625 1.00 86.56 105 LEU A N 1
ATOM 814 C CA . LEU A 1 105 ? -21.943 3.663 20.727 1.00 86.56 105 LEU A CA 1
ATOM 815 C C . LEU A 1 105 ? -23.478 3.706 20.744 1.00 86.56 105 LEU A C 1
ATOM 817 O O . LEU A 1 105 ? -24.127 2.663 20.836 1.00 86.56 105 LEU A O 1
ATOM 821 N N . CYS A 1 106 ? -24.066 4.892 20.585 1.00 85.25 106 CYS A N 1
ATOM 822 C CA . CYS A 1 106 ? -25.513 5.054 20.465 1.00 85.25 106 CYS A CA 1
ATOM 823 C C . CYS A 1 106 ? -26.068 4.315 19.236 1.00 85.25 106 CYS A C 1
ATOM 825 O O . CYS A 1 106 ? -27.098 3.644 19.328 1.00 85.25 106 CYS A O 1
ATOM 827 N N . ALA A 1 107 ? -25.374 4.374 18.096 1.00 86.94 107 ALA A N 1
ATOM 828 C CA . ALA A 1 107 ? -25.745 3.631 16.893 1.00 86.94 107 ALA A CA 1
ATOM 829 C C . ALA A 1 107 ? -25.677 2.107 17.105 1.00 86.94 107 ALA A C 1
ATOM 831 O O . ALA A 1 107 ? -26.578 1.386 16.673 1.00 86.94 107 ALA A O 1
ATOM 832 N N . PHE A 1 108 ? -24.657 1.609 17.812 1.00 86.69 108 PHE A N 1
ATOM 833 C CA . PHE A 1 108 ? -24.533 0.191 18.160 1.00 86.69 108 PHE A CA 1
ATOM 834 C C . PHE A 1 108 ? -25.702 -0.292 19.028 1.00 86.69 108 PHE A C 1
ATOM 836 O O . PHE A 1 108 ? -26.294 -1.337 18.745 1.00 86.69 108 PHE A O 1
ATOM 843 N N . LEU A 1 109 ? -26.077 0.476 20.051 1.00 86.75 109 LEU A N 1
ATOM 844 C CA . LEU A 1 109 ? -27.170 0.105 20.951 1.00 86.75 109 LEU A CA 1
ATOM 845 C C . LEU A 1 109 ? -28.528 0.143 20.245 1.00 86.75 109 LEU A C 1
ATOM 847 O O . LEU A 1 109 ? -29.301 -0.807 20.381 1.00 86.75 109 LEU A O 1
ATOM 851 N N . LYS A 1 110 ? -28.763 1.140 19.380 1.00 87.31 110 LYS A N 1
ATOM 852 C CA . LYS A 1 110 ? -29.922 1.159 18.470 1.00 87.31 110 LYS A CA 1
ATOM 853 C C . LYS A 1 110 ? -29.951 -0.078 17.567 1.00 87.31 110 LYS A C 1
ATOM 855 O O . LYS A 1 110 ? -30.979 -0.744 17.478 1.00 87.31 110 LYS A O 1
ATOM 860 N N . LYS A 1 111 ? -28.817 -0.445 16.956 1.00 86.81 111 LYS A N 1
ATOM 861 C CA . LYS A 1 111 ? -28.692 -1.635 16.092 1.00 86.81 111 LYS A CA 1
ATOM 862 C C . LYS A 1 111 ? -29.001 -2.937 16.838 1.00 86.81 111 LYS A C 1
ATOM 864 O O . LYS A 1 111 ? -29.587 -3.849 16.262 1.00 86.81 111 LYS A O 1
ATOM 869 N N . LYS A 1 112 ? -28.629 -3.031 18.116 1.00 85.44 112 LYS A N 1
ATOM 870 C CA . LYS A 1 112 ? -28.927 -4.182 18.985 1.00 85.44 112 LYS A CA 1
ATOM 871 C C . LYS A 1 112 ? -30.309 -4.119 19.643 1.00 85.44 112 LYS A C 1
ATOM 873 O O . LYS A 1 112 ? -30.630 -5.021 20.410 1.00 85.44 112 LYS A O 1
ATOM 878 N N . LYS A 1 113 ? -31.125 -3.103 19.328 1.00 83.12 113 LYS A N 1
ATOM 879 C CA . LYS A 1 113 ? -32.446 -2.851 19.928 1.00 83.12 113 LYS A CA 1
ATOM 880 C C . LYS A 1 113 ? -32.398 -2.705 21.457 1.00 83.12 113 LYS A C 1
ATOM 882 O O . LYS A 1 113 ? -33.353 -3.049 22.146 1.00 83.12 113 LYS A O 1
ATOM 887 N N . ILE A 1 114 ? -31.289 -2.195 21.991 1.00 83.56 114 ILE A N 1
ATOM 888 C CA . ILE A 1 114 ? -31.142 -1.915 23.420 1.00 83.56 114 ILE A CA 1
ATOM 889 C C . ILE A 1 114 ? -31.573 -0.469 23.662 1.00 83.56 114 ILE A C 1
ATOM 891 O O . ILE A 1 114 ? -30.888 0.467 23.248 1.00 83.56 114 ILE A O 1
ATOM 895 N N . ASN A 1 115 ? -32.722 -0.287 24.314 1.00 74.88 115 ASN A N 1
ATOM 896 C CA . ASN A 1 115 ? -33.276 1.034 24.590 1.00 74.88 115 ASN A CA 1
ATOM 897 C C . ASN A 1 115 ? -32.638 1.629 25.856 1.00 74.88 115 ASN A C 1
ATOM 899 O O . ASN A 1 115 ? -33.171 1.503 26.955 1.00 74.88 115 ASN A O 1
ATOM 903 N N . ALA A 1 116 ? -31.455 2.223 25.701 1.00 70.75 116 ALA A N 1
ATOM 904 C CA . ALA A 1 116 ? -30.733 2.899 26.774 1.00 70.75 116 ALA A CA 1
ATOM 905 C C . ALA A 1 116 ? -30.330 4.307 26.325 1.00 70.75 116 ALA A C 1
ATOM 907 O O . ALA A 1 116 ? -29.644 4.472 25.316 1.00 70.75 116 ALA A O 1
ATOM 908 N N . ALA A 1 117 ? -30.743 5.325 27.082 1.00 72.06 117 ALA A N 1
ATOM 909 C CA . ALA A 1 117 ? -30.296 6.696 26.872 1.00 72.06 117 ALA A CA 1
ATOM 910 C C . ALA A 1 117 ? -28.918 6.881 27.521 1.00 72.06 117 ALA A C 1
ATOM 912 O O . ALA A 1 117 ? -28.780 6.777 28.740 1.00 72.06 117 ALA A O 1
ATOM 913 N N . LEU A 1 118 ? -27.885 7.135 26.712 1.00 76.19 118 LEU A N 1
ATOM 914 C CA . LEU A 1 118 ? -26.538 7.379 27.224 1.00 76.19 118 LEU A CA 1
ATOM 915 C C . LEU A 1 118 ? -26.299 8.871 27.432 1.00 76.19 118 LEU A C 1
ATOM 917 O O . LEU A 1 118 ? -26.561 9.661 26.523 1.00 76.19 118 LEU A O 1
ATOM 921 N N . PRO A 1 119 ? -25.718 9.271 28.573 1.00 77.06 119 PRO A N 1
ATOM 922 C CA . PRO A 1 119 ? -25.178 10.611 28.732 1.00 77.06 119 PRO A CA 1
ATOM 923 C C . PRO A 1 119 ? -24.063 10.865 27.709 1.00 77.06 119 PRO A C 1
ATOM 925 O O . PRO A 1 119 ? -23.196 10.011 27.516 1.00 77.06 119 PRO A O 1
ATOM 928 N N . LYS A 1 120 ? -24.008 12.076 27.137 1.00 76.62 120 LYS A N 1
ATOM 929 C CA . LYS A 1 120 ? -22.963 12.513 26.181 1.00 76.62 120 LYS A CA 1
ATOM 930 C C . LYS A 1 120 ? -21.525 12.412 26.712 1.00 76.62 120 LYS A C 1
ATOM 932 O O . LYS A 1 120 ? -20.580 12.468 25.942 1.00 76.62 120 LYS A O 1
ATOM 937 N N . ARG A 1 121 ? -21.359 12.263 28.030 1.00 80.06 121 ARG A N 1
ATOM 938 C CA . ARG A 1 121 ? -20.066 12.102 28.712 1.00 80.06 121 ARG A CA 1
ATOM 939 C C . ARG A 1 121 ? -19.510 10.671 28.637 1.00 80.06 121 ARG A C 1
ATOM 941 O O . ARG A 1 121 ? -18.355 10.456 28.992 1.00 80.06 121 ARG A O 1
ATOM 948 N N . ILE A 1 122 ? -20.327 9.688 28.251 1.00 80.88 122 ILE A N 1
ATOM 949 C CA . ILE A 1 122 ? -19.939 8.274 28.242 1.00 80.88 122 ILE A CA 1
ATOM 950 C C . ILE A 1 122 ? -19.615 7.831 26.814 1.00 80.88 122 ILE A C 1
ATOM 952 O O . ILE A 1 122 ? -20.497 7.752 25.957 1.00 80.88 122 ILE A O 1
ATOM 956 N N . ASP A 1 123 ? -18.347 7.480 26.611 1.00 85.94 123 ASP A N 1
ATOM 957 C CA . ASP A 1 123 ? -17.829 6.867 25.387 1.00 85.94 123 ASP A CA 1
ATOM 958 C C . ASP A 1 123 ? -17.699 5.345 25.522 1.00 85.94 123 ASP A C 1
ATOM 960 O O . ASP A 1 123 ? -17.695 4.787 26.628 1.00 85.94 123 ASP A O 1
ATOM 964 N N . GLY A 1 124 ? -17.484 4.655 24.396 1.00 83.81 124 GLY A N 1
ATOM 965 C CA . GLY A 1 124 ? -17.291 3.200 24.381 1.00 83.81 124 GLY A CA 1
ATOM 966 C C . GLY A 1 124 ? -16.111 2.738 25.241 1.00 83.81 124 GLY A C 1
ATOM 967 O O . GLY A 1 124 ? -16.185 1.707 25.910 1.00 83.81 124 GLY A O 1
ATOM 968 N N . LYS A 1 125 ? -15.049 3.551 25.331 1.00 85.94 125 LYS A N 1
ATOM 969 C CA . LYS A 1 125 ? -13.895 3.297 26.210 1.00 85.94 125 LYS A CA 1
ATOM 970 C C . LYS A 1 125 ? -14.269 3.288 27.692 1.00 85.94 125 LYS A C 1
ATOM 972 O O . LYS A 1 125 ? -13.738 2.466 28.438 1.00 85.94 125 LYS A O 1
ATOM 977 N N . ALA A 1 126 ? -15.126 4.215 28.118 1.00 85.44 126 ALA A N 1
ATOM 978 C CA . ALA A 1 126 ? -15.570 4.305 29.504 1.00 85.44 126 ALA A CA 1
ATOM 979 C C . ALA A 1 126 ? -16.469 3.110 29.836 1.00 85.44 126 ALA A C 1
ATOM 981 O O . ALA A 1 126 ? -16.198 2.382 30.786 1.00 85.44 126 ALA A O 1
ATOM 982 N N . LEU A 1 127 ? -17.450 2.833 28.974 1.00 85.38 127 LEU A N 1
ATOM 983 C CA . LEU A 1 127 ? -18.421 1.763 29.188 1.00 85.38 127 LEU A CA 1
ATOM 984 C C . LEU A 1 127 ? -17.782 0.359 29.184 1.00 85.38 127 LEU A C 1
ATOM 986 O O . LEU A 1 127 ? -18.173 -0.506 29.964 1.00 85.38 127 LEU A O 1
ATOM 990 N N . MET A 1 128 ? -16.738 0.143 28.376 1.00 88.75 128 MET A N 1
ATOM 991 C CA . MET A 1 128 ? -15.971 -1.113 28.359 1.00 88.75 128 MET A CA 1
ATOM 992 C C . MET A 1 128 ? -15.136 -1.357 29.626 1.00 88.75 128 MET A C 1
ATOM 994 O O . MET A 1 128 ? -14.781 -2.503 29.898 1.00 88.75 128 MET A O 1
ATOM 998 N N . LYS A 1 129 ? -14.802 -0.314 30.397 1.00 87.50 129 LYS A N 1
ATOM 999 C CA . LYS A 1 129 ? -14.048 -0.440 31.659 1.00 87.50 129 LYS A CA 1
ATOM 1000 C C . LYS A 1 129 ? -14.941 -0.688 32.876 1.00 87.50 129 LYS A C 1
ATOM 1002 O O . LYS A 1 129 ? -14.426 -1.064 33.921 1.00 87.50 129 LYS A O 1
ATOM 1007 N N . MET A 1 130 ? -16.245 -0.461 32.746 1.00 85.06 130 MET A N 1
ATOM 1008 C CA . MET A 1 130 ? -17.195 -0.539 33.853 1.00 85.06 130 MET A CA 1
ATOM 1009 C C . MET A 1 130 ? -17.762 -1.955 34.016 1.00 85.06 130 MET A C 1
ATOM 1011 O O . MET A 1 130 ? -18.000 -2.654 33.023 1.00 85.06 130 MET A O 1
ATOM 1015 N N . SER A 1 131 ? -17.994 -2.368 35.265 1.00 86.56 131 SER A N 1
ATOM 1016 C CA . SER A 1 131 ? -18.753 -3.578 35.613 1.00 86.56 131 SER A CA 1
ATOM 1017 C C . SER A 1 131 ? -20.256 -3.388 35.369 1.00 86.56 131 SER A C 1
ATOM 1019 O O . SER A 1 131 ? -20.726 -2.253 35.279 1.00 86.56 131 SER A O 1
ATOM 1021 N N . SER A 1 132 ? -21.037 -4.471 35.281 1.00 86.94 132 SER A N 1
ATOM 1022 C CA . SER A 1 132 ? -22.501 -4.373 35.130 1.00 86.94 132 SER A CA 1
ATOM 1023 C C . SER A 1 132 ? -23.145 -3.564 36.263 1.00 86.94 132 SER A C 1
ATOM 1025 O O . SER A 1 132 ? -23.951 -2.670 36.005 1.00 86.94 132 SER A O 1
ATOM 1027 N N . ALA A 1 133 ? -22.676 -3.750 37.500 1.00 86.56 133 ALA A N 1
ATOM 1028 C CA . ALA A 1 133 ? -23.089 -2.957 38.659 1.00 86.56 133 ALA A CA 1
ATOM 1029 C C . ALA A 1 133 ? -22.770 -1.453 38.514 1.00 86.56 133 ALA A C 1
ATOM 1031 O O . ALA A 1 133 ? -23.590 -0.598 38.855 1.00 86.56 133 ALA A O 1
ATOM 1032 N N . GLN A 1 134 ? -21.601 -1.106 37.965 1.00 85.25 134 GLN A N 1
ATOM 1033 C CA . GLN A 1 134 ? -21.226 0.290 37.712 1.00 85.25 134 GLN A CA 1
ATOM 1034 C C . GLN A 1 134 ? -22.056 0.909 36.583 1.00 85.25 134 GLN A C 1
ATOM 1036 O O . GLN A 1 134 ? -22.444 2.071 36.685 1.00 85.25 134 GLN A O 1
ATOM 1041 N N . ILE A 1 135 ? -22.362 0.143 35.531 1.00 85.69 135 ILE A N 1
ATOM 1042 C CA . ILE A 1 135 ? -23.240 0.568 34.429 1.00 85.69 135 ILE A CA 1
ATOM 1043 C C . ILE A 1 135 ? -24.641 0.869 34.968 1.00 85.69 135 ILE A C 1
ATOM 1045 O O . ILE A 1 135 ? -25.190 1.935 34.692 1.00 85.69 135 ILE A O 1
ATOM 1049 N N . ARG A 1 136 ? -25.184 -0.028 35.800 1.00 86.00 136 ARG A N 1
ATOM 1050 C CA . ARG A 1 136 ? -26.474 0.148 36.477 1.00 86.00 136 ARG A CA 1
ATOM 1051 C C . ARG A 1 136 ? -26.518 1.451 37.276 1.00 86.00 136 ARG A C 1
ATOM 1053 O O . ARG A 1 136 ? -27.437 2.245 37.092 1.00 86.00 136 ARG A O 1
ATOM 1060 N N . SER A 1 137 ? -25.508 1.685 38.117 1.00 84.50 137 SER A N 1
ATOM 1061 C CA . SER A 1 137 ? -25.431 2.867 38.986 1.00 84.50 137 SER A CA 1
ATOM 1062 C C . SER A 1 137 ? -25.281 4.173 38.195 1.00 84.50 137 SER A C 1
ATOM 1064 O O . SER A 1 137 ? -26.037 5.122 38.399 1.00 84.50 137 SER A O 1
ATOM 1066 N N . HIS A 1 138 ? -24.369 4.214 37.220 1.00 81.81 138 HIS A N 1
ATOM 1067 C CA . HIS A 1 138 ? -24.107 5.425 36.438 1.00 81.81 138 HIS A CA 1
ATOM 1068 C C . HIS A 1 138 ? -25.226 5.797 35.467 1.00 81.81 138 HIS A C 1
ATOM 1070 O O . HIS A 1 138 ? -25.387 6.976 35.153 1.00 81.81 138 HIS A O 1
ATOM 1076 N N . MET A 1 139 ? -25.966 4.811 34.959 1.00 78.88 139 MET A N 1
ATOM 1077 C CA . MET A 1 139 ? -27.008 5.040 33.959 1.00 78.88 139 MET A CA 1
ATOM 1078 C C . MET A 1 139 ? -28.423 5.003 34.549 1.00 78.88 139 MET A C 1
ATOM 1080 O O . MET A 1 139 ? -29.368 5.336 33.840 1.00 78.88 139 MET A O 1
ATOM 1084 N N . LYS A 1 140 ? -28.574 4.630 35.830 1.00 79.69 140 LYS A N 1
ATOM 1085 C CA . LYS A 1 140 ? -29.866 4.454 36.519 1.00 79.69 140 LYS A CA 1
ATOM 1086 C C . LYS A 1 140 ? -30.819 3.518 35.756 1.00 79.69 140 LYS A C 1
ATOM 1088 O O . LYS A 1 140 ? -32.001 3.808 35.604 1.00 79.69 140 LYS A O 1
ATOM 1093 N N . ILE A 1 141 ? -30.289 2.406 35.247 1.00 82.81 141 ILE A N 1
ATOM 1094 C CA . ILE A 1 141 ? -31.035 1.413 34.452 1.00 82.81 141 ILE A CA 1
ATOM 1095 C C . ILE A 1 141 ? -31.354 0.178 35.319 1.00 82.81 141 ILE A C 1
ATOM 1097 O O . ILE A 1 141 ? -30.745 -0.023 36.370 1.00 82.81 141 ILE A O 1
ATOM 1101 N N . SER A 1 142 ? -32.311 -0.658 34.897 1.00 83.06 142 SER A N 1
ATOM 1102 C CA . SER A 1 142 ? -32.551 -1.980 35.485 1.00 83.06 142 SER A CA 1
ATOM 1103 C C . SER A 1 142 ? -31.329 -2.909 35.391 1.00 83.06 142 SER A C 1
ATOM 1105 O O . SER A 1 142 ? -30.488 -2.804 34.495 1.00 83.06 142 SER A O 1
ATOM 1107 N N . GLU A 1 143 ? -31.255 -3.854 36.327 1.00 83.88 143 GLU A N 1
ATOM 1108 C CA . GLU A 1 143 ? -30.174 -4.841 36.442 1.00 83.88 143 GLU A CA 1
ATOM 1109 C C . GLU A 1 143 ? -30.038 -5.704 35.181 1.00 83.88 143 GLU A C 1
ATOM 1111 O O . GLU A 1 143 ? -28.966 -5.759 34.580 1.00 83.88 143 GLU A O 1
ATOM 1116 N N . SER A 1 144 ? -31.157 -6.235 34.684 1.00 84.94 144 SER A N 1
ATOM 1117 C CA . SER A 1 144 ? -31.208 -7.052 33.467 1.00 84.94 144 SER A CA 1
ATOM 1118 C C . SER A 1 144 ? -30.672 -6.331 32.226 1.00 84.94 144 SER A C 1
ATOM 1120 O O . SER A 1 144 ? -29.918 -6.906 31.443 1.00 84.94 144 SER A O 1
ATOM 1122 N N . LEU A 1 145 ? -31.009 -5.052 32.043 1.00 83.38 145 LEU A N 1
ATOM 1123 C CA . LEU A 1 145 ? -30.518 -4.262 30.914 1.00 83.38 145 LEU A CA 1
ATOM 1124 C C . LEU A 1 145 ? -29.026 -3.935 31.049 1.00 83.38 145 LEU A C 1
ATOM 1126 O O . LEU A 1 145 ? -28.320 -3.901 30.040 1.00 83.38 145 LEU A O 1
ATOM 1130 N N . SER A 1 146 ? -28.531 -3.729 32.273 1.00 84.69 146 SER A N 1
ATOM 1131 C CA . SER A 1 146 ? -27.107 -3.477 32.511 1.00 84.69 146 SER A CA 1
ATOM 1132 C C . SER A 1 146 ? -26.237 -4.681 32.129 1.00 84.69 146 SER A C 1
ATOM 1134 O O . SER A 1 146 ? -25.214 -4.504 31.462 1.00 84.69 146 SER A O 1
ATOM 1136 N N . ASP A 1 147 ? -26.694 -5.901 32.428 1.00 86.38 147 ASP A N 1
ATOM 1137 C CA . ASP A 1 147 ? -26.018 -7.141 32.040 1.00 86.38 147 ASP A CA 1
ATOM 1138 C C . ASP A 1 147 ? -26.095 -7.387 30.530 1.00 86.38 147 ASP A C 1
ATOM 1140 O O . ASP A 1 147 ? -25.110 -7.795 29.908 1.00 86.38 147 ASP A O 1
ATOM 1144 N N . ILE A 1 148 ? -27.236 -7.076 29.903 1.00 87.62 148 ILE A N 1
ATOM 1145 C CA . ILE A 1 148 ? -27.394 -7.162 28.445 1.00 87.62 148 ILE A CA 1
ATOM 1146 C C . ILE A 1 148 ? -26.399 -6.233 27.740 1.00 87.62 148 ILE A C 1
ATOM 1148 O O . ILE A 1 148 ? -25.705 -6.670 26.821 1.00 87.62 148 ILE A O 1
ATOM 1152 N N . ILE A 1 149 ? -26.285 -4.973 28.174 1.00 87.19 149 ILE A N 1
ATOM 1153 C CA . ILE A 1 149 ? -25.327 -4.007 27.611 1.00 87.19 149 ILE A CA 1
ATOM 1154 C C . ILE A 1 149 ? -23.893 -4.493 27.829 1.00 87.19 149 ILE A C 1
ATOM 1156 O O . ILE A 1 149 ? -23.090 -4.501 26.890 1.00 87.19 149 ILE A O 1
ATOM 1160 N N . PHE A 1 150 ? -23.579 -4.931 29.051 1.00 89.69 150 PHE A N 1
ATOM 1161 C CA . PHE A 1 150 ? -22.256 -5.419 29.424 1.00 89.69 150 PHE A CA 1
ATOM 1162 C C . PHE A 1 150 ? -21.816 -6.581 28.524 1.00 89.69 150 PHE A C 1
ATOM 1164 O O . PHE A 1 150 ? -20.735 -6.518 27.926 1.00 89.69 150 PHE A O 1
ATOM 1171 N N . ASN A 1 151 ? -22.669 -7.597 28.379 1.00 89.88 151 ASN A N 1
ATOM 1172 C CA . ASN A 1 151 ? -22.400 -8.793 27.584 1.00 89.88 151 ASN A CA 1
ATOM 1173 C C . ASN A 1 151 ? -22.373 -8.495 26.080 1.00 89.88 151 ASN A C 1
ATOM 1175 O O . ASN A 1 151 ? -21.499 -8.994 25.367 1.00 89.88 151 ASN A O 1
ATOM 1179 N N . ALA A 1 152 ? -23.281 -7.6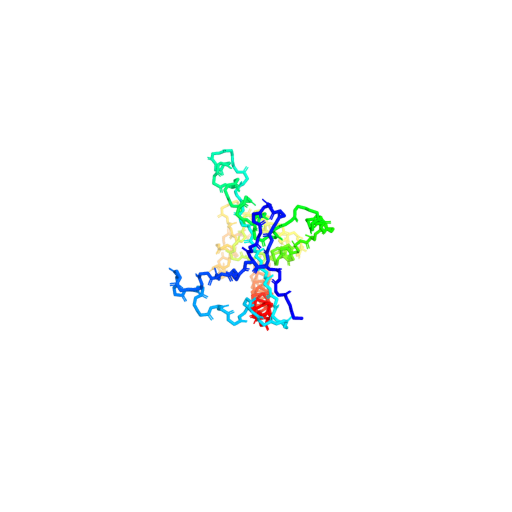49 25.585 1.00 88.31 152 ALA A N 1
ATOM 1180 C CA . ALA A 1 152 ? -23.340 -7.286 24.171 1.00 88.31 1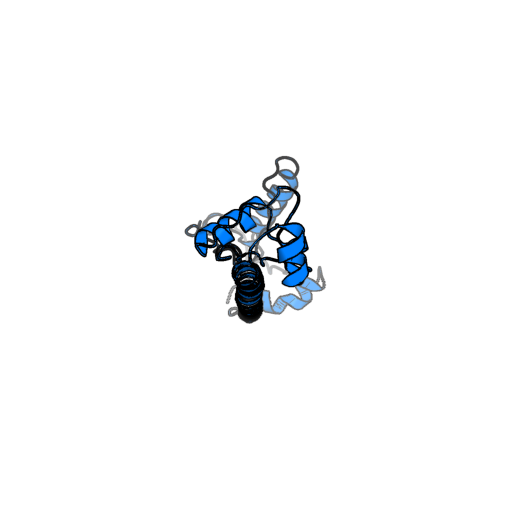52 ALA A CA 1
ATOM 1181 C C . ALA A 1 152 ? -22.064 -6.573 23.703 1.00 88.31 152 ALA A C 1
ATOM 1183 O O . ALA A 1 152 ? -21.538 -6.905 22.640 1.00 88.31 152 ALA A O 1
ATOM 1184 N N . LEU A 1 153 ? -21.541 -5.633 24.497 1.00 89.12 153 LEU A N 1
ATOM 1185 C CA . LEU A 1 153 ? -20.322 -4.893 24.156 1.00 89.12 153 LEU A CA 1
ATOM 1186 C C . LEU A 1 153 ? -19.076 -5.781 24.157 1.00 89.12 153 LEU A C 1
ATOM 1188 O O . LEU A 1 153 ? -18.217 -5.634 23.289 1.00 89.12 153 LEU A O 1
ATOM 1192 N N . ARG A 1 154 ? -18.987 -6.728 25.095 1.00 90.38 154 ARG A N 1
ATOM 1193 C CA . ARG A 1 154 ? -17.852 -7.662 25.190 1.00 90.38 154 ARG A CA 1
ATOM 1194 C C . ARG A 1 154 ? -17.865 -8.672 24.055 1.00 90.38 154 ARG A C 1
ATOM 1196 O O . ARG A 1 154 ? -16.855 -8.830 23.376 1.00 90.38 154 ARG A O 1
ATOM 1203 N N . LYS A 1 155 ? -19.038 -9.228 23.743 1.00 90.62 155 LYS A N 1
ATOM 1204 C CA . LYS A 1 155 ? -19.223 -10.100 22.578 1.00 90.62 155 LYS A CA 1
ATOM 1205 C C . LYS A 1 155 ? -18.893 -9.386 21.264 1.00 90.62 155 LYS A C 1
ATOM 1207 O O . LYS A 1 155 ? -18.257 -9.979 20.394 1.00 90.62 155 LYS A O 1
ATOM 1212 N N . GLU A 1 156 ? -19.292 -8.122 21.114 1.00 89.06 156 GLU A N 1
ATOM 1213 C CA . GLU A 1 156 ? -18.934 -7.331 19.930 1.00 89.06 156 GLU A CA 1
ATOM 1214 C C . GLU A 1 156 ? -17.430 -7.032 19.881 1.00 89.06 156 GLU A C 1
ATOM 1216 O O . GLU A 1 156 ? -16.812 -7.145 18.827 1.00 89.06 156 GLU A O 1
ATOM 1221 N N . ASN A 1 157 ? -16.806 -6.719 21.016 1.00 90.56 157 ASN A N 1
ATOM 1222 C CA . ASN A 1 157 ? -15.366 -6.496 21.078 1.00 90.56 157 ASN A CA 1
ATOM 1223 C C . ASN A 1 157 ? -14.567 -7.750 20.689 1.00 90.56 157 ASN A C 1
ATOM 1225 O O . ASN A 1 157 ? -13.619 -7.654 19.908 1.00 90.56 157 ASN A O 1
ATOM 1229 N N . ASP A 1 158 ? -14.974 -8.929 21.150 1.00 89.88 158 ASP A N 1
ATOM 1230 C CA . ASP A 1 158 ? -14.333 -10.195 20.776 1.00 89.88 158 ASP A CA 1
ATOM 1231 C C . ASP A 1 158 ? -14.532 -10.519 19.290 1.00 89.88 158 ASP A C 1
ATOM 1233 O O . ASP A 1 158 ? -13.616 -10.998 18.619 1.00 89.88 158 ASP A O 1
ATOM 1237 N N . ARG A 1 159 ? -15.714 -10.214 18.739 1.00 90.69 159 ARG A N 1
ATOM 1238 C CA . ARG A 1 159 ? -16.000 -10.352 17.305 1.00 90.69 159 ARG A CA 1
ATOM 1239 C C . ARG A 1 159 ? -15.088 -9.451 16.473 1.00 90.69 159 ARG A C 1
ATOM 1241 O O . ARG A 1 159 ? -14.411 -9.936 15.567 1.00 90.69 159 ARG A O 1
ATOM 1248 N N . VAL A 1 160 ? -15.043 -8.158 16.792 1.00 89.19 160 VAL A N 1
ATOM 1249 C CA . VAL A 1 160 ? -14.260 -7.172 16.036 1.00 89.19 160 VAL A CA 1
ATOM 1250 C C . VAL A 1 160 ? -12.762 -7.444 16.157 1.00 89.19 160 VAL A C 1
ATOM 1252 O O . VAL A 1 160 ? -12.053 -7.401 15.156 1.00 89.19 160 VAL A O 1
ATOM 1255 N N . THR A 1 161 ? -12.259 -7.794 17.341 1.00 88.25 161 THR A N 1
ATOM 1256 C CA . THR A 1 161 ? -10.833 -8.125 17.514 1.00 88.25 161 THR A CA 1
ATOM 1257 C C . THR A 1 161 ? -10.425 -9.370 16.723 1.00 88.25 161 THR A C 1
ATOM 1259 O O . THR A 1 161 ? -9.356 -9.366 16.107 1.00 88.25 161 THR A O 1
ATOM 1262 N N . LYS A 1 162 ? -11.276 -10.406 16.654 1.00 90.00 162 LYS A N 1
ATOM 1263 C CA . LYS A 1 162 ? -11.055 -11.576 15.785 1.00 90.00 162 LYS A CA 1
ATOM 1264 C C . LYS A 1 162 ? -11.008 -11.189 14.305 1.00 90.00 162 LYS A C 1
ATOM 1266 O O . LYS A 1 162 ? -10.083 -11.607 13.611 1.00 90.00 162 LYS A O 1
ATOM 1271 N N . LEU A 1 163 ? -11.945 -10.358 13.842 1.00 87.38 163 LEU A N 1
ATOM 1272 C CA . LEU A 1 163 ? -11.971 -9.861 12.460 1.00 87.38 163 LEU A CA 1
ATOM 1273 C C . LEU A 1 163 ? -10.713 -9.050 12.124 1.00 87.38 163 LEU A C 1
ATOM 1275 O O . LEU A 1 163 ? -10.052 -9.314 11.123 1.00 87.38 163 LEU A O 1
ATOM 1279 N N . GLN A 1 164 ? -10.326 -8.117 12.996 1.00 87.81 164 GLN A N 1
ATOM 1280 C CA . GLN A 1 164 ? -9.117 -7.309 12.826 1.00 87.81 164 GLN A CA 1
ATOM 1281 C C . GLN A 1 164 ? -7.848 -8.167 12.792 1.00 87.81 164 GLN A C 1
ATOM 1283 O O . GLN A 1 164 ? -6.942 -7.901 12.003 1.00 87.81 164 GLN A O 1
ATOM 1288 N N . ARG A 1 165 ? -7.767 -9.205 13.634 1.00 87.69 165 ARG A N 1
ATOM 1289 C CA . ARG A 1 165 ? -6.639 -10.145 13.634 1.00 87.69 165 ARG A CA 1
ATOM 1290 C C . ARG A 1 165 ? -6.572 -10.941 12.330 1.00 87.69 165 ARG A C 1
ATOM 1292 O O . ARG A 1 165 ? -5.482 -11.067 11.776 1.00 87.69 165 ARG A O 1
ATOM 1299 N N . ALA A 1 166 ? -7.704 -11.440 11.836 1.00 87.81 166 ALA A N 1
ATOM 1300 C CA . ALA A 1 166 ? -7.774 -12.161 10.566 1.00 87.81 166 ALA A CA 1
ATOM 1301 C C . ALA A 1 166 ? -7.346 -11.274 9.383 1.00 87.81 166 ALA A C 1
ATOM 1303 O O . ALA A 1 166 ? -6.529 -11.696 8.56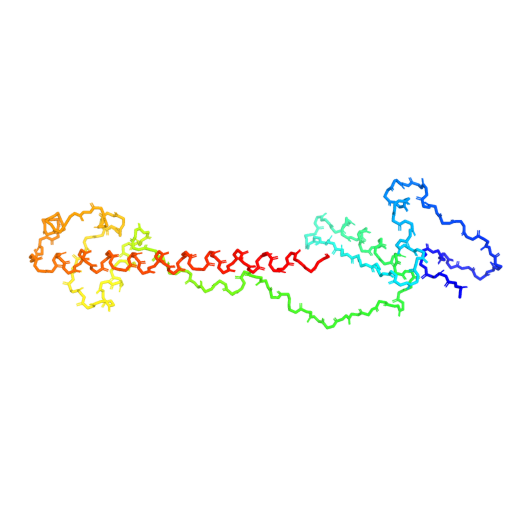8 1.00 87.81 166 ALA A O 1
ATOM 1304 N N . GLU A 1 167 ? -7.803 -10.019 9.341 1.00 85.12 167 GLU A N 1
ATOM 1305 C CA . GLU A 1 167 ? -7.438 -9.083 8.272 1.00 85.12 167 GLU A CA 1
ATOM 1306 C C . GLU A 1 167 ? -5.940 -8.738 8.296 1.00 85.12 167 GLU A C 1
ATOM 1308 O O . GLU A 1 167 ? -5.285 -8.731 7.255 1.00 85.12 167 GLU A O 1
ATOM 1313 N N . ARG A 1 168 ? -5.348 -8.541 9.486 1.00 83.19 168 ARG A N 1
ATOM 1314 C CA . ARG A 1 168 ? -3.893 -8.333 9.626 1.00 83.19 168 ARG A CA 1
ATOM 1315 C C . ARG A 1 168 ? -3.088 -9.520 9.096 1.00 83.19 168 ARG A C 1
ATOM 1317 O O . ARG A 1 168 ? -2.056 -9.314 8.458 1.00 83.19 168 ARG A O 1
ATOM 1324 N N . LEU A 1 169 ? -3.551 -10.748 9.345 1.00 86.00 169 LEU A N 1
ATOM 1325 C CA . LEU A 1 169 ? -2.915 -11.958 8.820 1.00 86.00 169 LEU A CA 1
ATOM 1326 C C . LEU A 1 169 ? -3.050 -12.044 7.295 1.00 86.00 169 LEU A C 1
ATOM 1328 O O . LEU A 1 169 ? -2.045 -12.291 6.631 1.00 86.00 169 LEU A O 1
ATOM 1332 N N . ARG A 1 170 ? -4.237 -11.757 6.739 1.00 84.81 170 ARG A N 1
ATOM 1333 C CA . ARG A 1 170 ? -4.472 -11.712 5.284 1.00 84.81 170 ARG A CA 1
ATOM 1334 C C . ARG A 1 170 ? -3.530 -10.723 4.599 1.00 84.81 170 ARG A C 1
ATOM 1336 O O . ARG A 1 170 ? -2.828 -11.091 3.663 1.00 84.81 170 ARG A O 1
ATOM 1343 N N . VAL A 1 171 ? -3.463 -9.488 5.102 1.00 80.81 171 VAL A N 1
ATOM 1344 C CA . VAL A 1 171 ? -2.595 -8.437 4.547 1.00 80.81 171 VAL A CA 1
ATOM 1345 C C . VAL A 1 171 ? -1.117 -8.816 4.673 1.00 80.81 171 VAL A C 1
ATOM 1347 O O . VAL A 1 171 ? -0.345 -8.596 3.743 1.00 80.81 171 VAL A O 1
ATOM 1350 N N . SER A 1 172 ? -0.705 -9.424 5.790 1.00 80.12 172 SER A N 1
ATOM 1351 C CA . SER A 1 172 ? 0.670 -9.913 5.958 1.00 80.12 172 SER A CA 1
ATOM 1352 C C . SER A 1 172 ? 1.024 -11.022 4.959 1.00 80.12 172 SER A C 1
ATOM 1354 O O . SER A 1 172 ? 2.107 -10.984 4.377 1.00 80.12 172 SER A O 1
ATOM 1356 N N . GLN A 1 173 ? 0.121 -11.979 4.723 1.00 81.62 173 GLN A N 1
ATOM 1357 C CA . GLN A 1 173 ? 0.317 -13.055 3.746 1.00 81.62 173 GLN A CA 1
ATOM 1358 C C . GLN A 1 173 ? 0.361 -12.523 2.309 1.00 81.62 173 GLN A C 1
ATOM 1360 O O . GLN A 1 173 ? 1.267 -12.885 1.562 1.00 81.62 173 GLN A O 1
ATOM 1365 N N . ALA A 1 174 ? -0.542 -11.606 1.947 1.00 76.75 174 ALA A N 1
ATOM 1366 C CA . ALA A 1 174 ? -0.551 -10.967 0.631 1.00 76.75 174 ALA A CA 1
ATOM 1367 C C . ALA A 1 174 ? 0.760 -10.213 0.347 1.00 76.75 174 ALA A C 1
ATOM 1369 O O . ALA A 1 174 ? 1.319 -10.327 -0.741 1.00 76.75 174 ALA A O 1
ATOM 1370 N N . ARG A 1 175 ? 1.308 -9.507 1.349 1.00 71.50 175 ARG A N 1
ATOM 1371 C CA . ARG A 1 175 ? 2.617 -8.840 1.234 1.00 71.50 175 ARG A CA 1
ATOM 1372 C C . ARG A 1 175 ? 3.759 -9.828 0.982 1.00 71.50 175 ARG A C 1
ATOM 1374 O O . ARG A 1 175 ? 4.604 -9.548 0.142 1.00 71.50 175 ARG A O 1
ATOM 1381 N N . LYS A 1 176 ? 3.772 -10.978 1.670 1.00 75.19 176 LYS A N 1
ATOM 1382 C CA . LYS A 1 176 ? 4.794 -12.027 1.475 1.00 75.19 176 LYS A CA 1
ATOM 1383 C C . LYS A 1 176 ? 4.700 -12.698 0.102 1.00 75.19 176 LYS A C 1
ATOM 1385 O O . LYS A 1 176 ? 5.727 -12.986 -0.500 1.00 75.19 176 LYS A O 1
ATOM 1390 N N . ALA A 1 177 ? 3.485 -12.934 -0.394 1.00 68.69 177 ALA A N 1
ATOM 1391 C CA . ALA A 1 177 ? 3.267 -13.507 -1.722 1.00 68.69 177 ALA A CA 1
ATOM 1392 C C . ALA A 1 177 ? 3.696 -12.539 -2.839 1.00 68.69 177 ALA A C 1
ATOM 1394 O O . ALA A 1 177 ? 4.341 -12.955 -3.796 1.00 68.69 177 ALA A O 1
ATOM 1395 N N . GLY A 1 178 ? 3.416 -11.240 -2.681 1.00 58.97 178 GLY A N 1
ATOM 1396 C CA . GLY A 1 178 ? 3.837 -10.206 -3.632 1.00 58.97 178 GLY A CA 1
ATOM 1397 C C . GLY A 1 178 ? 5.351 -9.970 -3.684 1.00 58.97 178 GLY A C 1
ATOM 1398 O O . GLY A 1 178 ? 5.858 -9.555 -4.718 1.00 58.97 178 GLY A O 1
ATOM 1399 N N . SER A 1 179 ? 6.091 -10.266 -2.610 1.00 54.59 179 SER A N 1
ATOM 1400 C CA . SER A 1 179 ? 7.560 -10.164 -2.593 1.00 54.59 179 SER A CA 1
ATOM 1401 C C . SER A 1 179 ? 8.288 -11.396 -3.153 1.00 54.59 179 SER A C 1
ATOM 1403 O O . SER A 1 179 ? 9.506 -11.363 -3.264 1.00 54.59 179 SER A O 1
ATOM 1405 N N . GLY A 1 180 ? 7.574 -12.487 -3.466 1.00 45.34 180 GLY A N 1
ATOM 1406 C CA . GLY A 1 180 ? 8.144 -13.749 -3.971 1.00 45.34 180 GLY A CA 1
ATOM 1407 C C . GLY A 1 180 ? 8.161 -13.888 -5.500 1.00 45.34 180 GLY A C 1
ATOM 1408 O O . GLY A 1 180 ? 8.473 -14.959 -6.016 1.00 45.34 180 GLY A O 1
ATOM 1409 N N . HIS A 1 181 ? 7.785 -12.837 -6.229 1.00 43.75 181 HIS A N 1
ATOM 1410 C CA . HIS A 1 181 ? 7.920 -12.733 -7.685 1.00 43.75 181 HIS A CA 1
ATOM 1411 C C . HIS A 1 181 ? 8.784 -11.514 -8.019 1.00 43.75 181 HIS A C 1
ATOM 1413 O O . HIS A 1 181 ? 8.299 -10.505 -8.528 1.00 43.75 181 HIS A O 1
ATOM 1419 N N . ALA A 1 182 ? 10.064 -11.608 -7.677 1.00 36.84 182 ALA A N 1
ATOM 1420 C CA . ALA A 1 182 ? 11.129 -10.760 -8.192 1.00 36.84 182 ALA A CA 1
ATOM 1421 C C . ALA A 1 182 ? 12.367 -11.633 -8.402 1.00 36.84 182 ALA A C 1
ATOM 1423 O O . ALA A 1 182 ? 12.658 -12.439 -7.488 1.00 36.84 182 ALA A O 1
#

Organism: NCBI:txid265543

Sequence (182 aa):
TRTRALASMGGKNKKKNVIIPYRSSNLTRLLRESFERDSARLCVIATVAPNATDTEHSMETLRFVSQLVGSEKKIQEGPPREVVSIVAEMKKVEVAPKAYSHEQLCAFLKKKKINAALPKRIDGKALMKMSSAQIRSHMKISESLSDIIFNALRKENDRVTKLQRAERLRVSQARKAGSGHA

Foldseek 3Di:
DDQDWDDDDDDDDDPDPDDDPLVPDPVSVVCVCLRPPPPHDDDDDQDADPDPVCVVVSVVSVVVVVNRVVDPVPDDDDPDDPPPPLVVPPPPQDDALLPFQPVRLVVLCVVVVQPADDDNVDGSNNLQVDDLVRQCVVRVDDSVSSVVSNVSNVVRNVVSVVSVVVVVVVSVVVVVVVVPPD

pLDDT: mean 78.95, std 15.83, range [32.69, 96.62]